Protein AF-A0AAV7G9Q2-F1 (afdb_monomer)

Mean predicted aligned error: 6.81 Å

Structure (mmCIF, N/CA/C/O backbone):
data_AF-A0AAV7G9Q2-F1
#
_entry.id   AF-A0AAV7G9Q2-F1
#
loop_
_atom_site.group_PDB
_atom_site.id
_atom_site.type_symbol
_atom_site.label_atom_id
_atom_site.label_alt_id
_atom_site.label_comp_id
_atom_site.label_asym_id
_atom_site.label_entity_id
_atom_site.label_seq_id
_atom_site.pdbx_PDB_ins_code
_atom_site.Cartn_x
_atom_site.Cartn_y
_atom_site.Cartn_z
_atom_site.occupancy
_atom_site.B_iso_or_equiv
_atom_site.auth_seq_id
_atom_site.auth_comp_id
_atom_site.auth_asym_id
_atom_site.auth_atom_id
_atom_site.pdbx_PDB_model_num
ATOM 1 N N . MET A 1 1 ? -11.824 21.849 4.394 1.00 45.53 1 MET A N 1
ATOM 2 C CA . MET A 1 1 ? -11.509 20.468 3.977 1.00 45.53 1 MET A CA 1
ATOM 3 C C . MET A 1 1 ? -11.389 19.653 5.250 1.00 45.53 1 MET A C 1
ATOM 5 O O . MET A 1 1 ? -10.653 20.085 6.122 1.00 45.53 1 MET A O 1
ATOM 9 N N . LYS A 1 2 ? -12.147 18.565 5.430 1.00 48.75 2 LYS A N 1
ATOM 10 C CA . LYS A 1 2 ? -11.793 17.595 6.482 1.00 48.75 2 LYS A CA 1
ATOM 11 C C . LYS A 1 2 ? -10.421 17.028 6.098 1.00 48.75 2 LYS A C 1
ATOM 13 O O . LYS A 1 2 ? -10.238 16.727 4.921 1.00 48.75 2 LYS A O 1
ATOM 18 N N . GLU A 1 3 ? -9.469 16.977 7.022 1.00 72.31 3 GLU A N 1
ATOM 19 C CA . GLU A 1 3 ? -8.123 16.440 6.782 1.00 72.31 3 GLU A CA 1
ATOM 20 C C . GLU A 1 3 ? -8.238 14.963 6.375 1.00 72.31 3 GLU A C 1
ATOM 22 O O . GLU A 1 3 ? -8.488 14.097 7.206 1.00 72.31 3 GLU A O 1
ATOM 27 N N . LYS A 1 4 ? -8.162 14.680 5.069 1.00 85.69 4 LYS A N 1
ATOM 28 C CA . LYS A 1 4 ? -8.329 13.331 4.495 1.00 85.69 4 LYS A CA 1
ATOM 29 C C . LYS A 1 4 ? -7.012 12.543 4.404 1.00 85.69 4 LYS A C 1
ATOM 31 O O . LYS A 1 4 ? -7.005 11.461 3.834 1.00 85.69 4 LYS A O 1
ATOM 36 N N . GLY A 1 5 ? -5.906 13.080 4.917 1.00 90.44 5 GLY A N 1
ATOM 37 C CA . GLY A 1 5 ? -4.595 12.442 4.832 1.00 90.44 5 GLY A CA 1
ATOM 38 C C . GLY A 1 5 ? -3.613 12.994 5.857 1.00 90.44 5 GLY A C 1
ATOM 39 O O . GLY A 1 5 ? -3.721 14.147 6.272 1.00 90.44 5 GLY A O 1
AT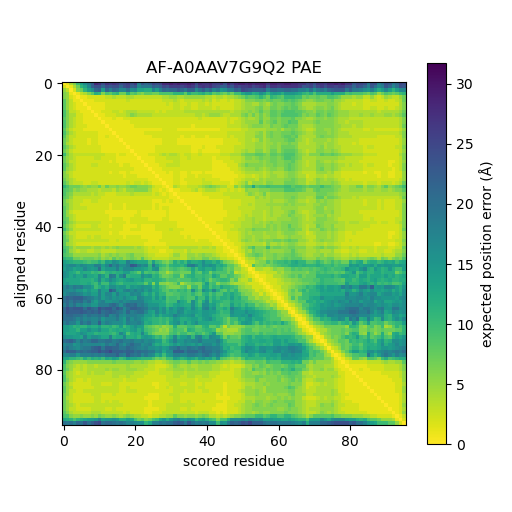OM 40 N N . MET A 1 6 ? -2.657 12.154 6.244 1.00 93.88 6 MET A N 1
ATOM 41 C CA . MET A 1 6 ? -1.582 12.463 7.183 1.00 93.88 6 MET A CA 1
ATOM 42 C C . MET A 1 6 ? -0.251 12.032 6.562 1.00 93.88 6 MET A C 1
ATOM 44 O O . MET A 1 6 ? -0.158 10.940 6.008 1.00 93.88 6 MET A O 1
ATOM 48 N N . VAL A 1 7 ? 0.774 12.880 6.663 1.00 94.88 7 VAL A N 1
ATOM 49 C CA . VAL A 1 7 ? 2.139 12.565 6.218 1.00 94.88 7 VAL A CA 1
ATOM 50 C C . VAL A 1 7 ? 3.021 12.421 7.450 1.00 94.88 7 VAL A C 1
ATOM 52 O O . VAL A 1 7 ? 3.165 13.367 8.222 1.00 94.88 7 VAL A O 1
ATOM 55 N N . VAL A 1 8 ? 3.615 11.241 7.624 1.00 95.75 8 VAL A N 1
ATOM 56 C CA . VAL A 1 8 ? 4.550 10.952 8.717 1.00 95.75 8 VAL A CA 1
ATOM 57 C C . VAL A 1 8 ? 5.963 10.882 8.132 1.00 95.75 8 VAL A C 1
ATOM 59 O O . VAL A 1 8 ? 6.200 10.069 7.238 1.00 95.75 8 VAL A O 1
ATOM 62 N N . PRO A 1 9 ? 6.907 11.737 8.564 1.00 94.94 9 PRO A N 1
ATOM 63 C CA . PRO A 1 9 ? 8.262 11.714 8.033 1.00 94.94 9 PRO A CA 1
ATOM 64 C C . PRO A 1 9 ? 9.051 10.520 8.582 1.00 94.94 9 PRO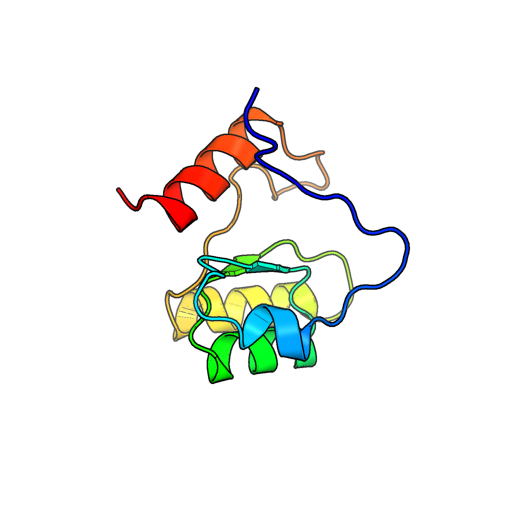 A C 1
ATOM 66 O O . PRO A 1 9 ? 8.942 10.187 9.759 1.00 94.94 9 PRO A O 1
ATOM 69 N N . LEU A 1 10 ? 9.929 9.961 7.745 1.00 95.94 10 LEU A N 1
ATOM 70 C CA . LEU A 1 10 ? 10.916 8.919 8.064 1.00 95.94 10 LEU A CA 1
ATOM 71 C C . LEU A 1 10 ? 10.340 7.549 8.442 1.00 95.94 10 LEU A C 1
ATOM 73 O O . LEU A 1 10 ? 10.648 6.570 7.767 1.00 95.94 10 LEU A O 1
ATOM 77 N N . TRP A 1 11 ? 9.567 7.459 9.523 1.00 97.25 11 TRP A N 1
ATOM 78 C CA . TRP A 1 11 ? 9.132 6.185 10.085 1.00 97.25 11 TRP A CA 1
ATOM 79 C C . TRP A 1 11 ? 7.754 6.280 10.736 1.00 97.25 11 TRP A C 1
ATOM 81 O O . TRP A 1 11 ? 7.425 7.273 11.383 1.00 97.25 11 TRP A O 1
ATOM 91 N N . ALA A 1 12 ? 6.977 5.210 10.590 1.00 97.06 12 ALA A N 1
ATOM 92 C CA . ALA A 1 12 ? 5.675 5.036 11.210 1.00 97.06 12 ALA A CA 1
ATOM 93 C C . ALA A 1 12 ? 5.564 3.622 11.816 1.00 97.06 12 ALA A C 1
ATOM 95 O O . ALA A 1 12 ? 6.191 2.696 11.293 1.00 97.06 12 ALA A O 1
ATOM 96 N N . PRO A 1 13 ? 4.763 3.447 12.882 1.00 96.94 13 PRO A N 1
ATOM 97 C CA . PRO A 1 13 ? 4.537 2.159 13.542 1.00 96.94 13 PRO A CA 1
ATOM 98 C C . PRO A 1 13 ? 3.704 1.214 12.657 1.00 96.94 13 PRO A C 1
ATOM 100 O O . PRO A 1 13 ? 2.488 1.128 12.795 1.00 96.94 13 PRO A O 1
ATOM 103 N N . GLN A 1 14 ? 4.347 0.577 11.668 1.00 97.62 14 GLN A N 1
ATOM 104 C CA . GLN A 1 14 ? 3.677 -0.195 10.608 1.00 97.62 14 GLN A CA 1
ATOM 105 C C . GLN A 1 14 ? 2.856 -1.364 11.156 1.00 97.62 14 GLN A C 1
ATOM 107 O O . GLN A 1 14 ? 1.735 -1.561 10.699 1.00 97.62 14 GLN A O 1
ATOM 112 N N . GLU A 1 15 ? 3.383 -2.104 12.134 1.00 96.25 15 GLU A N 1
ATOM 113 C CA . GLU A 1 15 ? 2.678 -3.232 12.749 1.00 96.25 15 GLU A CA 1
ATOM 114 C C . GLU A 1 15 ? 1.382 -2.762 13.423 1.00 96.25 15 GLU A C 1
ATOM 116 O O . GLU A 1 15 ? 0.308 -3.292 13.139 1.00 96.25 15 GLU A O 1
ATOM 121 N N . GLU A 1 16 ? 1.451 -1.707 14.243 1.00 97.56 16 GLU A N 1
ATOM 122 C CA . GLU A 1 16 ? 0.276 -1.147 14.912 1.00 97.56 16 GLU A CA 1
ATOM 123 C C . GLU A 1 16 ? -0.715 -0.515 13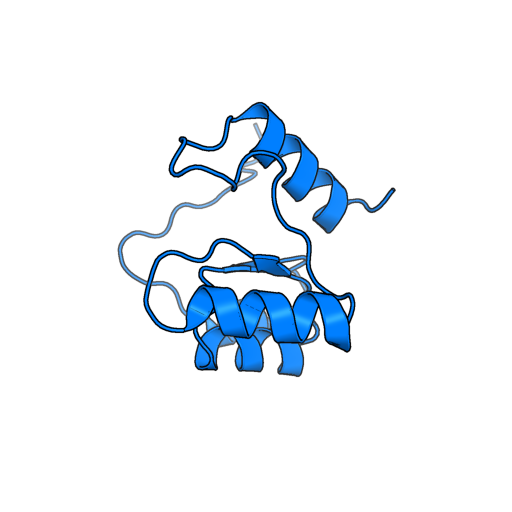.930 1.00 97.56 16 GLU A C 1
ATOM 125 O O . GLU A 1 16 ? -1.925 -0.597 14.141 1.00 97.56 16 GLU A O 1
ATOM 130 N N . ILE A 1 17 ? -0.221 0.105 12.853 1.00 97.88 17 ILE A N 1
ATOM 131 C CA . ILE A 1 17 ? -1.064 0.643 11.783 1.00 97.88 17 ILE A CA 1
ATOM 132 C C . ILE A 1 17 ? -1.811 -0.502 11.100 1.00 97.88 17 ILE A C 1
ATOM 134 O O . ILE A 1 17 ? -3.035 -0.461 11.053 1.00 97.88 17 ILE A O 1
ATOM 138 N N . LEU A 1 18 ? -1.118 -1.537 10.619 1.00 97.31 18 LEU A N 1
ATOM 139 C CA . LEU A 1 18 ? -1.744 -2.657 9.908 1.00 97.31 18 LEU A CA 1
ATOM 140 C C . LEU A 1 18 ? -2.707 -3.458 10.794 1.00 97.31 18 LEU A C 1
ATOM 142 O O . LEU A 1 18 ? -3.692 -3.980 10.283 1.00 97.31 18 LEU A O 1
ATOM 146 N N . ALA A 1 19 ? -2.480 -3.507 12.108 1.00 97.00 19 ALA A N 1
ATOM 147 C CA . ALA A 1 19 ? -3.402 -4.119 13.065 1.00 97.00 19 ALA A CA 1
ATOM 148 C C . ALA A 1 19 ? -4.648 -3.264 13.376 1.00 97.00 19 ALA A C 1
ATOM 150 O O . ALA A 1 19 ? -5.588 -3.732 14.027 1.00 97.00 19 ALA A O 1
ATOM 151 N N . HIS A 1 20 ? -4.683 -1.999 12.951 1.00 97.56 20 HIS A N 1
ATOM 152 C CA . HIS A 1 20 ? -5.778 -1.092 13.267 1.00 97.56 20 HIS A CA 1
ATOM 153 C C . HIS A 1 20 ? -6.969 -1.293 12.317 1.00 97.56 20 HIS A C 1
ATOM 155 O O . HIS A 1 20 ? -6.864 -1.088 11.111 1.00 97.56 20 HIS A O 1
ATOM 161 N N . GLY A 1 21 ? -8.164 -1.551 12.862 1.00 95.31 21 GLY A N 1
ATOM 162 C CA . GLY A 1 21 ? -9.383 -1.836 12.079 1.00 95.31 21 GLY A CA 1
ATOM 163 C C . GLY A 1 21 ? -9.927 -0.696 11.199 1.00 95.31 21 GLY A C 1
ATOM 164 O O . GLY A 1 21 ? -10.974 -0.849 10.581 1.00 95.31 21 GLY A O 1
ATOM 165 N N . ALA A 1 22 ? -9.246 0.451 11.150 1.00 94.81 22 ALA A N 1
ATOM 166 C CA . ALA A 1 22 ? -9.547 1.539 10.213 1.00 94.81 22 ALA A CA 1
ATOM 167 C C . ALA A 1 22 ? -8.716 1.463 8.920 1.00 94.81 22 ALA A C 1
ATOM 169 O O . ALA A 1 22 ? -8.955 2.248 8.003 1.00 94.81 22 ALA A O 1
ATOM 170 N N . ILE A 1 23 ? -7.729 0.565 8.851 1.00 95.56 23 ILE A N 1
ATOM 171 C CA . ILE A 1 23 ? -6.914 0.376 7.655 1.00 95.56 23 ILE A CA 1
ATOM 172 C C . ILE A 1 23 ? -7.676 -0.486 6.658 1.00 95.56 23 ILE A C 1
ATOM 174 O O . ILE A 1 23 ? -7.961 -1.652 6.908 1.00 95.56 23 ILE A O 1
ATOM 178 N N . GLY A 1 24 ? -8.008 0.124 5.520 1.00 92.62 24 GLY A N 1
ATOM 179 C CA . GLY A 1 24 ? -8.688 -0.540 4.408 1.00 92.62 24 GLY A CA 1
ATOM 180 C C . GLY A 1 24 ? -7.748 -1.056 3.319 1.00 92.62 24 GLY A C 1
ATOM 181 O O . GLY A 1 24 ? -8.195 -1.789 2.448 1.00 92.62 24 GLY A O 1
ATOM 182 N N . GLY A 1 25 ? -6.461 -0.697 3.353 1.00 93.75 25 GLY A N 1
ATOM 183 C CA . GLY A 1 25 ? -5.518 -1.100 2.317 1.00 93.75 25 GLY A CA 1
ATOM 184 C C . GLY A 1 25 ? -4.082 -0.655 2.568 1.00 93.75 25 GLY A C 1
ATOM 185 O O . GLY A 1 25 ? -3.834 0.293 3.316 1.00 93.75 25 GLY A O 1
ATOM 186 N N . PHE A 1 26 ? -3.136 -1.341 1.925 1.00 94.50 26 PHE A N 1
ATOM 187 C CA . PHE A 1 26 ? -1.704 -1.094 2.072 1.00 94.50 26 PHE A CA 1
ATOM 188 C C . PHE A 1 26 ? -0.980 -1.069 0.719 1.00 94.50 26 PHE A C 1
ATOM 190 O O . PHE A 1 26 ? -0.839 -2.085 0.042 1.00 94.50 26 PHE A O 1
ATOM 197 N N . LEU A 1 27 ? -0.475 0.101 0.323 1.00 93.50 27 LEU A N 1
ATOM 198 C CA . LEU A 1 27 ? 0.463 0.210 -0.794 1.00 93.50 27 LEU A CA 1
ATOM 199 C C . LEU A 1 27 ? 1.867 -0.115 -0.282 1.00 93.50 27 LEU A C 1
ATOM 201 O O . LEU A 1 27 ? 2.393 0.591 0.577 1.00 93.50 27 LEU A O 1
ATOM 205 N N . SER A 1 28 ? 2.469 -1.180 -0.809 1.00 90.12 28 SER A N 1
ATOM 206 C CA . SER A 1 28 ? 3.736 -1.711 -0.308 1.00 90.12 28 SER A CA 1
ATOM 207 C C . SER A 1 28 ? 4.701 -2.061 -1.431 1.00 90.12 28 SER A C 1
ATOM 209 O O . SER A 1 28 ? 4.310 -2.553 -2.489 1.00 90.12 28 SER A O 1
ATOM 211 N N . HIS A 1 29 ? 5.993 -1.898 -1.149 1.00 86.31 29 HIS A N 1
ATOM 212 C CA . HIS A 1 29 ? 7.074 -2.361 -2.017 1.00 86.31 29 HIS A CA 1
ATOM 213 C C . HIS A 1 29 ? 7.235 -3.889 -2.030 1.00 86.31 29 HIS A C 1
ATOM 215 O O . HIS A 1 29 ? 8.095 -4.406 -2.732 1.00 86.31 29 HIS A O 1
ATOM 221 N N . TYR A 1 30 ? 6.414 -4.625 -1.272 1.00 77.69 30 TYR A N 1
ATOM 222 C CA . TYR A 1 30 ? 6.357 -6.089 -1.315 1.00 77.69 30 TYR A CA 1
ATOM 223 C C . TYR A 1 30 ? 7.596 -6.816 -0.759 1.00 77.69 30 TYR A C 1
ATOM 225 O O . TYR A 1 30 ? 7.896 -7.962 -1.114 1.00 77.69 30 TYR A O 1
ATOM 233 N N . GLY A 1 31 ? 8.300 -6.175 0.180 1.00 83.06 31 GLY A N 1
ATOM 234 C CA . GLY A 1 31 ? 9.228 -6.873 1.068 1.00 83.06 31 GLY A CA 1
ATOM 235 C C . GLY A 1 31 ? 8.499 -7.960 1.869 1.00 83.0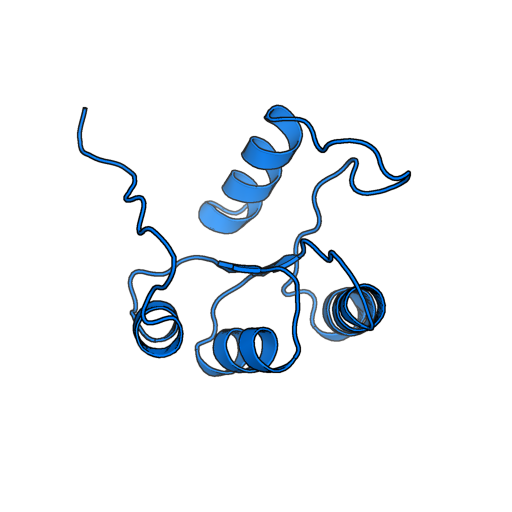6 31 GLY A C 1
ATOM 236 O O . GLY A 1 31 ? 7.344 -7.782 2.269 1.00 83.06 31 GLY A O 1
ATOM 237 N N . TRP A 1 32 ? 9.156 -9.099 2.099 1.00 86.25 32 TRP A N 1
ATOM 238 C CA . TRP A 1 32 ? 8.496 -10.290 2.653 1.00 86.25 32 TRP A CA 1
ATOM 239 C C . TRP A 1 32 ? 7.874 -10.066 4.041 1.00 86.25 32 TRP A C 1
ATOM 241 O O . TRP A 1 32 ? 6.751 -10.498 4.286 1.00 86.25 32 TRP A O 1
ATOM 251 N N . ASN A 1 33 ? 8.545 -9.322 4.924 1.00 90.62 33 ASN A N 1
ATOM 252 C CA . ASN A 1 33 ? 8.024 -9.039 6.268 1.00 90.62 33 ASN A CA 1
ATOM 253 C C . ASN A 1 33 ? 6.741 -8.195 6.220 1.00 90.62 33 ASN A C 1
ATOM 255 O O . ASN A 1 33 ? 5.719 -8.615 6.751 1.00 90.62 33 ASN A O 1
ATOM 259 N N . SER A 1 34 ? 6.759 -7.069 5.498 1.00 90.62 34 SER A N 1
ATOM 260 C CA . SER A 1 34 ? 5.576 -6.215 5.304 1.00 90.62 34 SER A CA 1
ATOM 261 C C . SER A 1 34 ? 4.405 -6.966 4.672 1.00 90.62 34 SER A C 1
ATOM 263 O O . SER A 1 34 ? 3.245 -6.722 4.989 1.00 90.62 34 SER A O 1
ATOM 265 N N . THR A 1 35 ? 4.715 -7.898 3.775 1.00 89.19 35 THR A N 1
ATOM 266 C CA . THR A 1 35 ? 3.721 -8.754 3.131 1.00 89.19 35 THR A CA 1
ATOM 267 C C . THR A 1 35 ? 3.051 -9.681 4.147 1.00 89.19 35 THR A C 1
ATOM 269 O O . THR A 1 35 ? 1.825 -9.766 4.186 1.00 89.19 35 THR A O 1
ATOM 272 N N . LEU A 1 36 ? 3.835 -10.339 5.006 1.00 90.12 36 LEU A N 1
ATOM 273 C CA . LEU A 1 36 ? 3.304 -11.196 6.067 1.00 90.12 36 LEU A CA 1
ATOM 274 C C . LEU A 1 36 ? 2.484 -10.407 7.093 1.00 90.12 36 LEU A C 1
ATOM 276 O O . LEU A 1 36 ? 1.409 -10.864 7.469 1.00 90.12 36 LEU A O 1
ATOM 280 N N . GLU A 1 37 ? 2.943 -9.224 7.502 1.00 93.88 37 GLU A N 1
ATOM 281 C CA . GLU A 1 37 ? 2.200 -8.338 8.410 1.00 93.88 37 GLU A CA 1
ATOM 282 C C . GLU A 1 37 ? 0.821 -7.974 7.839 1.00 93.88 37 GLU A C 1
ATOM 284 O O . GLU A 1 37 ? -0.182 -8.045 8.549 1.00 93.88 37 GLU A O 1
ATOM 289 N N . SER A 1 38 ? 0.746 -7.656 6.543 1.00 92.19 38 SER A N 1
ATOM 290 C CA . SER A 1 38 ? -0.525 -7.364 5.870 1.00 92.19 38 SER A CA 1
ATOM 291 C C . SER A 1 38 ? -1.439 -8.588 5.817 1.00 92.19 38 SER A C 1
ATOM 293 O O . SER A 1 38 ? -2.624 -8.486 6.126 1.00 92.19 38 SER A O 1
ATOM 295 N N . ILE A 1 39 ? -0.895 -9.760 5.464 1.00 90.19 39 ILE A N 1
ATOM 296 C CA . ILE A 1 39 ? -1.657 -11.015 5.360 1.00 90.19 39 ILE A CA 1
ATOM 297 C C . ILE A 1 39 ? -2.222 -11.425 6.723 1.00 90.19 39 ILE A C 1
ATOM 299 O O . ILE A 1 39 ? -3.400 -11.764 6.816 1.00 90.19 39 ILE A O 1
ATOM 303 N N . VAL A 1 40 ? -1.408 -11.377 7.781 1.00 91.94 40 VAL A N 1
ATOM 304 C CA . VAL A 1 40 ? -1.823 -11.748 9.143 1.00 91.94 40 VAL A CA 1
ATOM 305 C C . VAL A 1 40 ? -2.943 -10.840 9.654 1.00 91.94 40 VAL A C 1
ATOM 307 O O . VAL A 1 40 ? -3.843 -11.322 10.339 1.00 91.94 40 VAL A O 1
ATOM 310 N N . ASN A 1 41 ? -2.930 -9.557 9.285 1.00 94.44 41 ASN A N 1
ATOM 311 C CA . ASN A 1 41 ? -3.968 -8.598 9.668 1.00 94.44 41 ASN A CA 1
ATOM 312 C C . ASN A 1 41 ? -5.141 -8.514 8.672 1.00 94.44 41 ASN A C 1
ATOM 314 O O . ASN A 1 41 ? -6.078 -7.752 8.896 1.00 94.44 41 ASN A O 1
ATOM 318 N N . GLY A 1 42 ? -5.124 -9.292 7.583 1.00 91.69 42 GLY A N 1
ATOM 319 C CA . GLY A 1 42 ? -6.195 -9.298 6.582 1.00 91.69 42 GLY A CA 1
ATOM 320 C C . GLY A 1 42 ? -6.320 -7.998 5.781 1.00 91.69 42 GLY A C 1
ATOM 321 O O . GLY A 1 42 ? -7.403 -7.688 5.290 1.00 91.69 42 GLY A O 1
ATOM 322 N N . VAL A 1 43 ? -5.232 -7.235 5.647 1.00 93.38 43 VAL A N 1
ATOM 323 C CA . VAL A 1 43 ? -5.212 -5.962 4.916 1.00 93.38 43 VAL A CA 1
ATOM 324 C C . VAL A 1 43 ? -4.882 -6.219 3.436 1.00 93.38 43 VAL A C 1
ATOM 326 O O . VAL A 1 43 ? -3.834 -6.811 3.147 1.00 93.38 43 VAL A O 1
ATOM 329 N N . PRO A 1 44 ? -5.734 -5.792 2.482 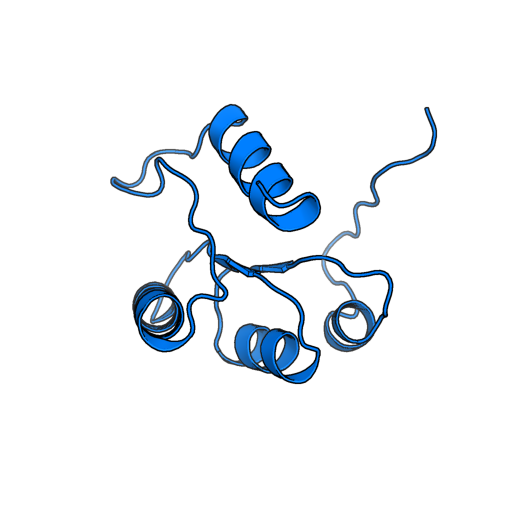1.00 91.38 44 PRO A N 1
ATOM 330 C CA . PRO A 1 44 ? -5.473 -5.960 1.054 1.00 91.38 44 PRO A CA 1
ATOM 331 C C . PRO A 1 44 ? -4.373 -5.000 0.576 1.00 91.38 44 PRO A C 1
ATOM 333 O O . PRO A 1 44 ? -4.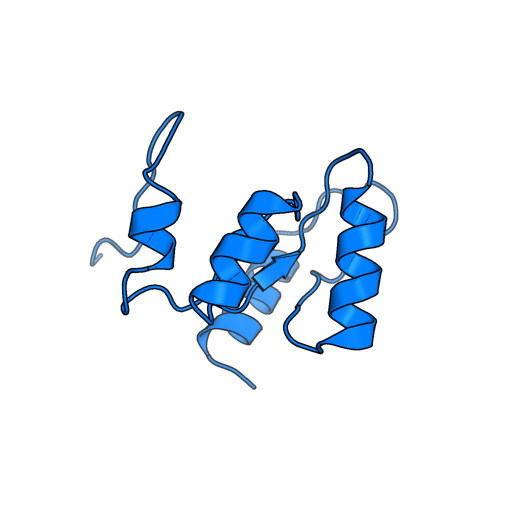159 -3.938 1.167 1.00 91.38 44 PRO A O 1
ATOM 336 N N . MET A 1 45 ? -3.658 -5.363 -0.496 1.00 90.19 45 MET A N 1
ATOM 337 C CA . MET A 1 45 ? -2.446 -4.642 -0.904 1.00 90.19 45 MET A CA 1
ATOM 338 C C . MET A 1 45 ? -2.442 -4.163 -2.359 1.00 90.19 45 MET A C 1
ATOM 340 O O . MET A 1 45 ? -2.857 -4.880 -3.270 1.00 90.19 45 MET A O 1
ATOM 344 N N . ILE A 1 46 ? -1.836 -2.992 -2.576 1.00 89.06 46 ILE A N 1
ATOM 345 C CA . ILE A 1 46 ? -1.337 -2.550 -3.886 1.00 89.06 46 ILE A CA 1
ATOM 346 C C . ILE A 1 46 ? 0.163 -2.838 -3.930 1.00 89.06 46 ILE A C 1
ATOM 348 O O . ILE A 1 46 ? 0.911 -2.405 -3.050 1.00 89.06 46 ILE A O 1
ATOM 352 N N . THR A 1 47 ? 0.610 -3.573 -4.947 1.00 83.81 47 THR A N 1
ATOM 353 C CA . THR A 1 47 ? 2.027 -3.924 -5.098 1.00 83.81 47 THR A CA 1
ATOM 354 C C . THR A 1 47 ? 2.787 -2.852 -5.875 1.00 83.81 47 THR A C 1
ATOM 356 O O . THR A 1 47 ? 2.384 -2.462 -6.971 1.00 83.81 47 THR A O 1
ATOM 359 N N . TRP A 1 48 ? 3.898 -2.383 -5.304 1.00 85.25 48 TRP A N 1
ATOM 360 C CA . TRP A 1 48 ? 4.789 -1.394 -5.911 1.00 85.25 48 TRP A CA 1
ATOM 361 C C . TRP A 1 48 ? 6.266 -1.813 -5.793 1.00 85.25 48 TRP A C 1
ATOM 363 O O . TRP A 1 48 ? 7.039 -1.159 -5.091 1.00 85.25 48 TRP A O 1
ATOM 373 N N . PRO A 1 49 ? 6.682 -2.932 -6.416 1.00 79.44 49 PRO A N 1
ATOM 374 C CA . PRO A 1 49 ? 8.042 -3.449 -6.276 1.00 79.44 49 PRO A CA 1
ATOM 375 C C . PRO A 1 49 ? 9.088 -2.435 -6.758 1.00 79.44 49 PRO A C 1
ATOM 377 O O . PRO A 1 49 ? 8.890 -1.762 -7.769 1.00 79.44 49 PRO A O 1
ATOM 380 N N . LEU A 1 50 ? 10.213 -2.353 -6.045 1.00 75.06 50 LEU A N 1
ATOM 381 C CA . LEU A 1 50 ? 11.316 -1.434 -6.334 1.00 75.06 50 LEU A CA 1
ATOM 382 C C . LEU A 1 50 ? 12.632 -2.166 -6.641 1.00 75.06 50 LEU A C 1
ATOM 384 O O . LEU A 1 50 ? 13.362 -1.746 -7.533 1.00 75.06 50 LEU A O 1
ATOM 388 N N . TYR A 1 51 ? 12.971 -3.232 -5.907 1.00 68.44 51 TYR A N 1
ATOM 389 C CA . TYR A 1 51 ? 14.260 -3.929 -6.047 1.00 68.44 51 TYR A CA 1
ATOM 390 C C . TYR A 1 51 ? 14.246 -5.366 -5.487 1.00 68.44 51 TYR A C 1
ATOM 392 O O . TYR A 1 51 ? 13.267 -5.819 -4.898 1.00 68.44 51 TYR A O 1
ATOM 400 N N . SER A 1 52 ? 15.361 -6.084 -5.662 1.00 70.31 52 SER A N 1
ATOM 401 C CA . SER A 1 52 ? 15.592 -7.455 -5.175 1.00 70.31 52 SER A CA 1
ATOM 402 C C . SER A 1 52 ? 14.522 -8.460 -5.637 1.00 70.31 52 SER A C 1
ATOM 404 O O . SER A 1 52 ? 14.162 -8.490 -6.810 1.00 70.31 52 SER A O 1
ATOM 406 N N . GLU A 1 53 ? 14.039 -9.322 -4.744 1.00 70.69 53 GLU A N 1
ATOM 407 C CA . GLU A 1 53 ? 13.064 -10.377 -5.017 1.00 70.69 53 GLU A CA 1
ATOM 408 C C . GLU A 1 53 ? 11.604 -9.900 -4.991 1.00 70.69 53 GLU A C 1
ATOM 410 O O . GLU A 1 53 ? 10.693 -10.690 -5.235 1.00 70.69 53 GLU A O 1
ATOM 415 N N . GLN A 1 54 ? 11.363 -8.611 -4.735 1.00 68.81 54 GLN A N 1
ATOM 416 C CA . GLN A 1 54 ? 10.020 -8.029 -4.647 1.00 68.81 54 GLN A CA 1
ATOM 417 C C . GLN A 1 54 ? 9.153 -8.312 -5.889 1.00 68.81 54 GLN A C 1
ATOM 419 O O . GLN A 1 54 ? 7.983 -8.654 -5.707 1.00 68.81 54 GLN A O 1
ATOM 424 N N . PRO A 1 55 ? 9.680 -8.277 -7.136 1.00 66.44 55 PRO A N 1
ATOM 425 C CA . PRO A 1 55 ? 8.900 -8.671 -8.309 1.00 66.44 55 PRO A CA 1
ATOM 426 C C . PRO A 1 55 ? 8.446 -10.137 -8.267 1.00 66.44 55 PRO A C 1
ATOM 428 O O . PRO A 1 55 ? 7.329 -10.446 -8.673 1.00 66.44 55 PRO A O 1
ATOM 431 N N . MET A 1 56 ? 9.275 -11.044 -7.741 1.00 68.19 56 MET A N 1
ATOM 432 C CA . MET A 1 56 ? 8.932 -12.464 -7.611 1.00 68.19 56 MET A CA 1
ATOM 433 C C . MET A 1 56 ? 7.881 -12.685 -6.517 1.00 68.19 56 MET A C 1
ATOM 435 O O . MET A 1 56 ? 6.929 -13.433 -6.731 1.00 68.19 56 MET A O 1
ATOM 439 N N . ASN A 1 57 ? 8.009 -11.996 -5.377 1.00 66.94 57 ASN A N 1
ATOM 440 C CA . ASN A 1 57 ? 7.002 -12.027 -4.312 1.00 66.94 57 ASN A CA 1
ATOM 441 C C . ASN A 1 57 ? 5.647 -11.511 -4.817 1.00 66.94 57 ASN A C 1
ATOM 443 O O . ASN A 1 57 ? 4.609 -12.099 -4.513 1.00 66.94 57 ASN A O 1
ATOM 447 N N . ALA A 1 58 ? 5.663 -10.441 -5.620 1.00 62.44 58 ALA A N 1
ATOM 448 C CA . ALA A 1 58 ? 4.466 -9.873 -6.229 1.00 62.44 58 ALA A CA 1
ATOM 449 C C . ALA A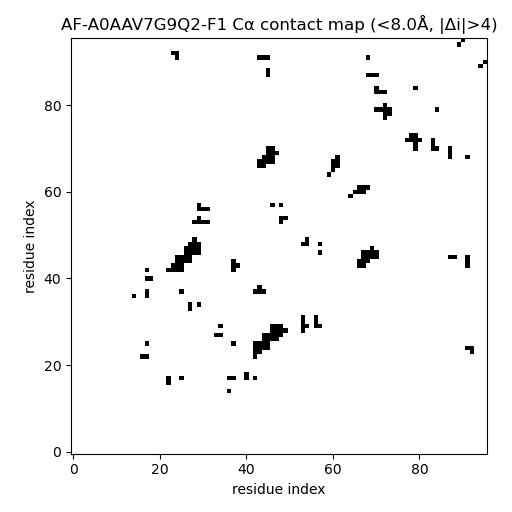 1 58 ? 3.772 -10.887 -7.148 1.00 62.44 58 ALA A C 1
ATOM 451 O O . ALA A 1 58 ? 2.580 -11.125 -6.988 1.00 62.44 58 ALA A O 1
ATOM 452 N N . VAL A 1 59 ? 4.512 -11.547 -8.047 1.00 63.62 59 VAL A N 1
ATOM 453 C CA . VAL A 1 59 ? 3.954 -12.580 -8.939 1.00 63.62 59 VAL A CA 1
ATOM 454 C C . VAL A 1 59 ? 3.358 -13.745 -8.144 1.00 63.62 59 VAL A C 1
ATOM 456 O O . VAL A 1 59 ? 2.219 -14.131 -8.389 1.00 63.62 59 VAL A O 1
ATOM 459 N N . MET A 1 60 ? 4.074 -14.258 -7.139 1.00 66.06 60 MET A N 1
ATOM 460 C CA . MET A 1 60 ? 3.630 -15.425 -6.367 1.00 66.06 60 MET A CA 1
ATOM 461 C C . MET A 1 60 ? 2.300 -15.180 -5.630 1.00 66.06 60 MET A C 1
ATOM 463 O O . MET A 1 60 ? 1.459 -16.075 -5.535 1.00 66.06 60 MET A O 1
ATOM 467 N N . LEU A 1 61 ? 2.084 -13.961 -5.130 1.00 62.88 61 LEU A N 1
ATOM 468 C CA . LEU A 1 61 ? 0.878 -13.595 -4.381 1.00 62.88 61 LEU A CA 1
ATOM 469 C C . LEU A 1 61 ? -0.272 -13.121 -5.272 1.00 62.88 61 LEU A C 1
ATOM 471 O O . LEU A 1 61 ? -1.428 -13.427 -4.974 1.00 62.88 61 LEU A O 1
ATOM 475 N N . VAL A 1 62 ? 0.025 -12.442 -6.384 1.00 61.72 62 VAL A N 1
ATOM 476 C CA . VAL A 1 62 ? -0.976 -12.093 -7.405 1.00 61.72 62 VAL A CA 1
ATOM 477 C C . VAL A 1 62 ? -1.563 -13.369 -8.018 1.00 61.72 62 VAL A C 1
ATOM 479 O O . VAL A 1 62 ? -2.783 -13.512 -8.089 1.00 61.72 62 VAL A O 1
ATOM 482 N N . GLU A 1 63 ? -0.713 -14.324 -8.407 1.00 58.91 63 GLU A N 1
ATOM 483 C CA . GLU A 1 63 ? -1.141 -15.557 -9.078 1.00 58.91 63 GLU A CA 1
ATOM 484 C C . GLU A 1 63 ? -1.725 -16.595 -8.106 1.00 58.91 63 GLU A C 1
ATOM 486 O O . GLU A 1 63 ? -2.656 -17.317 -8.465 1.00 58.91 63 GLU A O 1
ATOM 491 N N . GLY A 1 64 ? -1.218 -16.660 -6.868 1.00 52.53 64 GLY A N 1
ATOM 492 C CA . GLY A 1 64 ? -1.638 -17.652 -5.875 1.00 52.53 64 GLY A CA 1
ATOM 493 C C . GLY A 1 64 ? -2.807 -17.230 -4.979 1.00 52.53 64 GLY A C 1
ATOM 494 O O . GLY A 1 64 ? -3.639 -18.069 -4.638 1.00 52.53 64 GLY A O 1
ATOM 495 N N . ALA A 1 65 ? -2.887 -15.952 -4.588 1.00 54.47 65 ALA A N 1
ATOM 496 C CA . ALA A 1 65 ? -3.785 -15.496 -3.520 1.00 54.47 65 ALA A CA 1
ATOM 497 C C . ALA A 1 65 ? -4.850 -14.471 -3.962 1.00 54.47 65 ALA A C 1
ATOM 499 O O . ALA A 1 65 ? -5.779 -14.220 -3.199 1.00 54.47 65 ALA A O 1
ATOM 500 N N . LYS A 1 66 ? -4.765 -13.904 -5.181 1.00 59.03 66 LYS A N 1
ATOM 501 C CA . LYS A 1 66 ? -5.735 -12.936 -5.757 1.00 59.03 66 LYS A CA 1
ATOM 502 C C . LYS A 1 66 ? -6.065 -11.712 -4.879 1.00 59.03 66 LYS A C 1
ATOM 504 O O . LYS A 1 66 ? -7.087 -11.068 -5.081 1.00 59.03 66 LYS A O 1
ATOM 509 N N . VAL A 1 67 ? -5.212 -11.371 -3.918 1.00 59.16 67 VAL A N 1
ATOM 510 C CA . VAL A 1 67 ? -5.414 -10.273 -2.945 1.00 59.16 67 VAL A CA 1
ATOM 511 C C . VAL A 1 67 ? -4.652 -8.997 -3.319 1.00 59.16 67 VAL A C 1
ATOM 513 O O . VAL A 1 67 ? -4.341 -8.175 -2.457 1.00 59.16 67 VAL A O 1
ATOM 516 N N . VAL A 1 68 ? -4.286 -8.848 -4.596 1.00 64.25 68 VAL A N 1
ATOM 517 C CA . VAL A 1 68 ? -3.275 -7.873 -5.016 1.00 64.25 68 VAL A CA 1
ATOM 518 C C . VAL A 1 68 ? -3.698 -7.133 -6.273 1.00 64.25 68 VAL A C 1
ATOM 520 O O . VAL A 1 68 ? -3.995 -7.756 -7.293 1.00 64.25 68 VAL A O 1
ATOM 523 N N . LEU A 1 69 ? -3.637 -5.803 -6.206 1.00 67.62 69 LEU A N 1
ATOM 524 C CA . LEU A 1 69 ? -3.766 -4.922 -7.362 1.00 67.62 69 LEU A CA 1
ATOM 525 C C . LEU A 1 69 ? -2.392 -4.394 -7.784 1.00 67.62 69 LEU A C 1
ATOM 527 O O . LEU A 1 69 ? -1.545 -4.077 -6.943 1.00 67.62 69 LEU A O 1
ATOM 531 N N . ARG A 1 70 ? -2.172 -4.292 -9.097 1.00 69.31 70 ARG A N 1
ATOM 532 C CA . ARG A 1 70 ? -0.973 -3.692 -9.691 1.00 69.31 70 ARG A CA 1
ATOM 533 C C . ARG A 1 70 ? -1.401 -2.523 -10.584 1.00 69.31 70 ARG A C 1
ATOM 535 O O . ARG A 1 70 ? -2.237 -2.752 -11.457 1.00 69.31 70 ARG A O 1
ATOM 542 N N . PRO A 1 71 ? -0.832 -1.316 -10.416 1.00 63.31 71 PRO A N 1
ATOM 543 C CA . PRO A 1 71 ? -1.128 -0.197 -11.300 1.00 63.31 71 PRO A CA 1
ATOM 544 C C . PRO A 1 71 ? -0.824 -0.537 -12.765 1.00 63.31 71 PRO A C 1
ATOM 546 O O . PRO A 1 71 ? 0.220 -1.125 -13.087 1.00 63.31 71 PRO A O 1
ATOM 549 N N . ILE A 1 72 ? -1.727 -0.131 -13.657 1.00 63.00 72 ILE A N 1
ATOM 550 C CA . ILE A 1 72 ? -1.489 -0.134 -15.103 1.00 63.00 72 ILE A CA 1
ATOM 551 C C . ILE A 1 72 ? -0.331 0.845 -15.373 1.00 63.00 72 ILE A C 1
ATOM 553 O O . ILE A 1 72 ? -0.237 1.889 -14.741 1.00 63.00 72 ILE A O 1
ATOM 557 N N . GLY A 1 73 ? 0.624 0.473 -16.232 1.00 57.41 73 GLY A N 1
ATOM 558 C CA . GLY A 1 73 ? 1.803 1.310 -16.518 1.00 57.41 73 GLY A CA 1
ATOM 559 C C . GLY A 1 73 ? 3.057 1.014 -15.683 1.00 57.41 73 GLY A C 1
ATOM 560 O O . GLY A 1 73 ? 4.118 1.533 -15.995 1.00 57.41 73 GLY A O 1
ATOM 561 N N . MET A 1 74 ? 3.018 0.091 -14.711 1.00 61.47 74 MET A N 1
ATOM 562 C CA . MET A 1 74 ? 4.237 -0.387 -14.019 1.00 61.47 74 MET A CA 1
ATOM 563 C C . MET A 1 74 ? 5.182 -1.247 -14.892 1.00 61.47 74 MET A C 1
ATOM 565 O O . MET A 1 74 ? 6.113 -1.864 -14.370 1.00 61.47 74 MET A O 1
ATOM 569 N N . ASN A 1 75 ? 4.935 -1.366 -16.197 1.00 60.19 75 ASN A N 1
ATOM 570 C CA . ASN A 1 75 ? 5.822 -2.064 -17.127 1.00 60.19 75 ASN A CA 1
ATOM 571 C C . ASN A 1 75 ? 6.651 -1.018 -17.887 1.00 60.19 75 ASN A C 1
ATOM 573 O O . ASN A 1 75 ? 6.062 -0.085 -18.420 1.00 60.19 75 ASN A O 1
ATOM 577 N N . ASN A 1 76 ? 7.969 -1.241 -17.999 1.00 57.47 76 ASN A N 1
ATOM 578 C CA . ASN A 1 76 ? 8.950 -0.480 -18.805 1.00 57.47 76 ASN A CA 1
ATOM 579 C C . ASN A 1 76 ? 9.735 0.663 -18.122 1.00 57.47 76 ASN A C 1
ATOM 581 O O . ASN A 1 76 ? 10.151 1.585 -18.815 1.00 57.47 76 ASN A O 1
ATOM 585 N N . ASP A 1 77 ? 9.987 0.616 -16.808 1.00 62.38 77 ASP A N 1
ATOM 586 C CA . ASP A 1 77 ? 10.778 1.643 -16.084 1.00 62.38 77 ASP A CA 1
ATOM 587 C C . ASP A 1 77 ? 10.218 3.081 -16.183 1.00 62.38 77 ASP A C 1
ATOM 589 O O . ASP A 1 77 ? 10.888 4.058 -15.840 1.00 62.38 77 ASP A O 1
ATOM 593 N N . GLU A 1 78 ? 8.971 3.225 -16.633 1.00 74.00 78 GLU A N 1
ATOM 594 C CA . GLU A 1 78 ? 8.287 4.506 -16.748 1.00 74.00 78 GLU A CA 1
ATOM 595 C C . GLU A 1 78 ? 7.659 4.923 -15.413 1.00 74.00 78 GLU A C 1
ATOM 597 O O . GLU A 1 78 ? 7.273 4.108 -14.570 1.00 74.00 78 GLU A O 1
ATOM 602 N N . VAL A 1 79 ? 7.565 6.237 -15.210 1.00 83.69 79 VAL A N 1
ATOM 603 C CA . VAL A 1 79 ? 6.890 6.807 -14.043 1.00 83.69 79 VAL A CA 1
ATOM 604 C C . VAL A 1 79 ? 5.389 6.563 -14.181 1.00 83.69 79 VAL A C 1
ATOM 606 O O . VAL A 1 79 ? 4.774 7.037 -15.134 1.00 83.69 79 VAL A O 1
ATOM 609 N N . VAL A 1 80 ? 4.801 5.869 -13.205 1.00 86.00 80 VAL A N 1
ATOM 610 C CA . VAL A 1 80 ? 3.351 5.639 -13.125 1.00 86.00 80 VAL A CA 1
ATOM 611 C C . VAL A 1 80 ? 2.614 6.980 -13.023 1.00 86.00 80 VAL A C 1
ATOM 613 O O . VAL A 1 80 ? 2.960 7.824 -12.189 1.00 86.00 80 VAL A O 1
ATOM 616 N N . GLY A 1 81 ? 1.607 7.182 -13.876 1.00 89.19 81 GLY A N 1
ATOM 617 C CA . GLY A 1 81 ? 0.822 8.410 -13.928 1.00 89.19 81 GLY A CA 1
ATOM 618 C C . GLY A 1 81 ? -0.048 8.597 -12.686 1.00 89.19 81 GLY A C 1
ATOM 619 O O . GLY A 1 81 ? -0.415 7.644 -11.999 1.00 89.19 81 GLY A O 1
ATOM 620 N N . LYS A 1 82 ? -0.420 9.846 -12.382 1.00 91.62 82 LYS A N 1
ATOM 621 C CA . LYS A 1 82 ? -1.316 10.121 -11.243 1.00 91.62 82 LYS A CA 1
ATOM 622 C C . LYS A 1 82 ? -2.698 9.492 -11.450 1.00 91.62 82 LYS A C 1
ATOM 624 O O . LYS A 1 82 ? -3.340 9.134 -10.473 1.00 91.62 82 LYS A O 1
ATOM 629 N N . GLU A 1 83 ? -3.151 9.391 -12.697 1.00 91.00 83 GLU A N 1
ATOM 630 C CA . GLU A 1 83 ? -4.419 8.775 -13.073 1.00 91.00 83 GLU A CA 1
ATOM 631 C C . GLU A 1 83 ? -4.418 7.285 -12.709 1.00 91.00 83 GLU A C 1
ATOM 633 O O . GLU A 1 83 ? -5.295 6.858 -11.965 1.00 91.00 83 GLU A O 1
ATOM 638 N N . ASP A 1 84 ? -3.367 6.548 -13.080 1.00 88.81 84 ASP A N 1
ATOM 639 C CA . ASP A 1 84 ? -3.222 5.123 -12.747 1.00 88.81 84 ASP A CA 1
ATOM 640 C C . ASP A 1 84 ? -3.185 4.885 -11.225 1.00 88.81 84 ASP A C 1
ATOM 642 O O . ASP A 1 84 ? -3.742 3.909 -10.722 1.00 88.81 84 ASP A O 1
ATOM 646 N N . ILE A 1 85 ? -2.547 5.795 -10.472 1.00 90.69 85 ILE A N 1
ATOM 647 C CA . ILE A 1 85 ? -2.529 5.756 -8.999 1.00 90.69 85 ILE A CA 1
ATOM 648 C C . ILE A 1 85 ? -3.933 5.974 -8.430 1.00 90.69 85 ILE A C 1
ATOM 650 O O . ILE A 1 85 ? -4.321 5.308 -7.474 1.00 90.69 85 ILE A O 1
ATOM 654 N N . VAL A 1 86 ? -4.689 6.930 -8.972 1.00 92.12 86 VAL A N 1
ATOM 655 C CA . VAL A 1 86 ? -6.048 7.217 -8.497 1.00 92.12 86 VAL A CA 1
ATOM 656 C C . VAL A 1 86 ? -6.964 6.026 -8.741 1.00 92.12 86 VAL A C 1
ATOM 658 O O . VAL A 1 86 ? -7.727 5.682 -7.840 1.00 92.12 86 VAL A O 1
ATOM 661 N N . ASP A 1 87 ? -6.877 5.410 -9.915 1.00 90.81 87 ASP A N 1
ATOM 662 C CA . ASP A 1 87 ? -7.732 4.288 -10.291 1.00 90.81 87 ASP A CA 1
ATOM 663 C C . ASP A 1 87 ? -7.456 3.081 -9.387 1.00 90.81 87 ASP A C 1
ATOM 665 O O . ASP A 1 87 ? -8.348 2.638 -8.670 1.00 90.81 87 ASP A O 1
ATOM 669 N N . VAL A 1 88 ? -6.193 2.662 -9.246 1.00 89.62 88 VAL A N 1
ATOM 670 C CA . VAL A 1 88 ? -5.854 1.500 -8.402 1.00 89.62 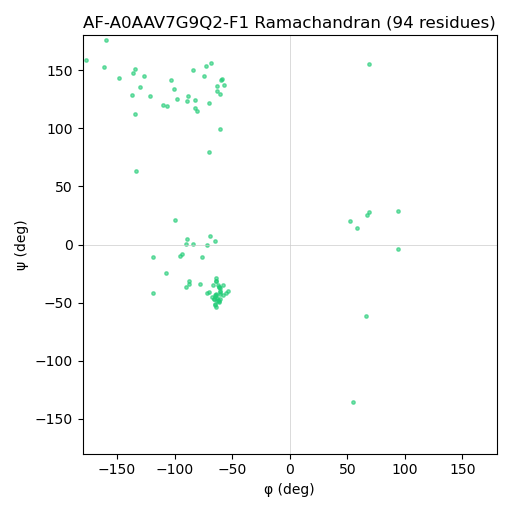88 VAL A CA 1
ATOM 671 C C . VAL A 1 88 ? -6.174 1.712 -6.911 1.00 89.62 88 VAL A C 1
ATOM 673 O O . VAL A 1 88 ? -6.498 0.763 -6.198 1.00 89.62 88 VAL A O 1
ATOM 676 N N . VAL A 1 89 ? -6.090 2.954 -6.411 1.00 92.12 89 VAL A N 1
ATOM 677 C CA . VAL A 1 89 ? -6.476 3.286 -5.029 1.00 92.12 89 VAL A CA 1
ATOM 678 C C . VAL A 1 89 ? -7.990 3.195 -4.848 1.00 92.12 89 VAL A C 1
ATOM 680 O O . VAL A 1 89 ? -8.437 2.705 -3.813 1.00 92.12 89 VAL A O 1
ATOM 683 N N . LYS A 1 90 ? -8.782 3.655 -5.821 1.00 92.62 90 LYS A N 1
ATOM 684 C CA . LYS A 1 90 ? -10.245 3.537 -5.766 1.00 92.62 90 LYS A CA 1
ATOM 685 C C . LYS A 1 90 ? -10.684 2.082 -5.829 1.00 92.62 90 LYS A C 1
ATOM 687 O O . LYS A 1 90 ? -11.444 1.670 -4.959 1.00 92.62 90 LYS A O 1
ATOM 692 N N . ASP A 1 91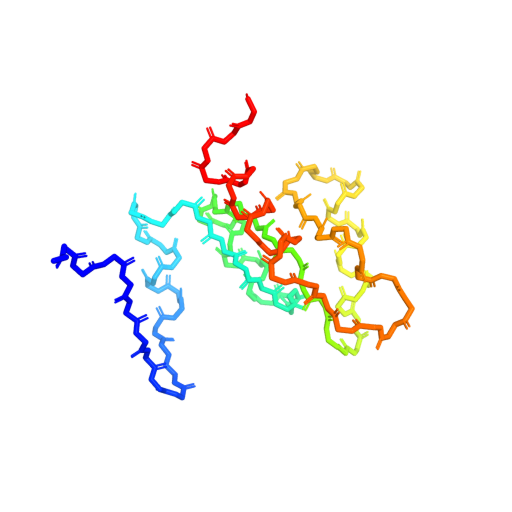 ? -10.130 1.313 -6.762 1.00 90.69 91 ASP A N 1
ATOM 693 C CA . ASP A 1 91 ? -10.432 -0.111 -6.927 1.00 90.69 91 ASP A CA 1
ATOM 694 C C . ASP A 1 91 ? -10.194 -0.882 -5.619 1.00 90.69 91 ASP A C 1
ATOM 696 O O . ASP A 1 91 ? -11.010 -1.709 -5.216 1.00 90.69 91 ASP A O 1
ATOM 700 N N . LEU A 1 92 ? -9.102 -0.574 -4.903 1.00 90.44 92 LEU A N 1
ATOM 701 C CA . LEU A 1 92 ? -8.803 -1.197 -3.611 1.00 90.44 92 LEU A CA 1
ATOM 702 C C . LEU A 1 92 ? -9.801 -0.799 -2.512 1.00 90.44 92 LEU A C 1
ATOM 704 O O . LEU A 1 92 ? -10.198 -1.636 -1.705 1.00 90.44 92 LEU A O 1
ATOM 708 N N . MET A 1 93 ? -10.129 0.492 -2.420 1.00 91.31 93 MET A N 1
ATOM 709 C CA . MET A 1 93 ? -10.825 1.061 -1.260 1.00 91.31 93 MET A CA 1
ATOM 710 C C . MET A 1 93 ? -12.348 0.980 -1.358 1.00 91.31 93 MET A C 1
ATOM 712 O O . MET A 1 93 ? -13.019 0.908 -0.329 1.00 91.31 93 MET A O 1
ATOM 716 N N . GLU A 1 94 ? -12.890 1.051 -2.570 1.00 89.12 94 GLU A N 1
ATOM 717 C CA . GLU A 1 94 ? -14.331 1.100 -2.829 1.00 89.12 94 GLU A CA 1
ATOM 718 C C . GLU A 1 94 ? -14.843 -0.224 -3.421 1.00 89.12 94 GLU A C 1
ATOM 720 O O . GLU A 1 94 ? -16.006 -0.564 -3.196 1.00 89.12 94 GLU A O 1
ATOM 725 N N . GLY A 1 95 ? -13.965 -1.004 -4.071 1.00 70.81 95 GLY A N 1
ATOM 726 C CA . GLY A 1 95 ? -14.357 -2.131 -4.917 1.00 70.81 95 GLY A CA 1
ATOM 727 C C . GLY A 1 95 ? -15.070 -1.659 -6.191 1.00 70.81 95 GLY A C 1
ATOM 728 O O . GLY A 1 95 ? -15.647 -0.572 -6.216 1.00 70.81 95 GLY A O 1
ATOM 729 N N . ASP A 1 96 ? -15.030 -2.472 -7.247 1.00 47.47 96 ASP A N 1
ATOM 730 C CA . ASP A 1 96 ? -15.953 -2.324 -8.388 1.00 47.47 96 ASP A CA 1
ATOM 731 C C . ASP A 1 96 ? -17.393 -2.715 -8.002 1.00 47.47 96 ASP A C 1
ATOM 733 O O . ASP A 1 96 ? -17.573 -3.780 -7.357 1.00 47.47 96 ASP A O 1
#

Organism: Dendrobium chrysotoxum (NCBI:txid161865)

Radius of gyration: 13.7 Å; Cα contacts (8 Å, |Δi|>4): 106; chains: 1; bounding box: 32×38×34 Å

Secondary structure (DSSP, 8-state):
---------S---HHHHHTSTT---EEE---HHHHHHHHHTT--EEE---STTHHHHHHHHHHHH--EE--TT-SSSPPPPHHHHHHHHHHHHH--

Nearest PDB structures (foldseek):
  8chd-assembly2_B  TM=9.549E-01  e=2.614E-08  Nicotiana tabacum
  9j9k-assembly2_B  TM=9.475E-01  e=1.175E-07  Nicotiana benthamiana
  8inp-assembly1_A  TM=9.357E-01  e=1.822E-07  Iris domestica
  8j2v-assembly1_A  TM=9.469E-01  e=4.663E-07  Nicotiana tabacum
  8ita-assembly1_A  TM=9.305E-01  e=6.789E-07  Iris domestica

Sequence (96 aa):
MKEKGMVVPLWAPQEEILAHGAIGGFLSHYGWNSTLESIVNGVPMITWPLYSEQPMNAVMLVEGAKVVLRPIGMNNDEVVGKEDIVDVVKDLMEGD

Solvent-accessible surface area (backbone atoms only — not comparable to full-atom values): 5956 Å² total; per-residue (Å²): 128,82,86,88,74,85,87,73,76,101,67,74,68,58,70,64,48,51,66,34,93,84,56,66,61,41,81,36,48,42,50,69,66,65,47,49,53,27,58,78,51,71,38,42,34,36,56,50,59,81,61,89,64,14,61,58,51,47,50,56,40,40,77,71,65,70,55,54,48,67,52,67,54,76,68,82,92,50,82,65,51,72,65,37,53,52,50,50,51,44,50,63,69,71,51,131

InterPro domains:
  IPR002213 UDP-glucuronosyl/UDP-glucosyltransferase [PF00201] (8-79)
  IPR002213 UDP-glucuronosyl/UDP-glucosyltransferase [cd03784] (2-96)

Foldseek 3Di:
DPPPDDDDPDDDPLLVVLLDPVQQAEEDLQDPVSVVSNVVSVHAYEHDHDDDCSVVSLVCCCVPPVRYDYFDPSPDPDDGDPVSVVVSVCCRRVND

pLDDT: mean 81.41, std 14.75, range [45.53, 97.88]